Protein AF-A0A348UYH6-F1 (afdb_monomer_lite)

Radius of gyration: 13.93 Å; chains: 1; bounding box: 34×31×40 Å

pLDDT: mean 91.04, std 10.99, range [57.38, 98.56]

Secondary structure (DSSP, 8-state):
--S--SEEEETTEEEEHHHHHHHGGGTPPTTHHHHHHHHHHHHHSS-SEEEEE---TTSSPPEEEEEHHHHHHHHHHHHHHTT--TT-B----S-TTBHHHHHHHHHHHHHT-B-

Structure (mmCIF, N/CA/C/O backbone):
data_AF-A0A348UYH6-F1
#
_entry.id   AF-A0A348UYH6-F1
#
loop_
_atom_site.group_PDB
_atom_site.id
_atom_site.type_symbol
_atom_site.label_atom_id
_atom_site.label_alt_id
_atom_site.label_comp_id
_atom_site.label_asym_id
_atom_site.label_entity_id
_atom_site.label_seq_id
_atom_site.pdbx_PDB_ins_code
_atom_site.Cartn_x
_atom_site.Cartn_y
_atom_site.Cartn_z
_atom_site.occupancy
_atom_site.B_iso_or_equiv
_atom_site.auth_seq_id
_atom_site.auth_comp_id
_atom_site.auth_asym_id
_atom_site.auth_atom_id
_atom_site.pdbx_PDB_model_num
ATOM 1 N N . MET A 1 1 ? -3.517 17.855 1.024 1.00 57.38 1 MET A N 1
ATOM 2 C CA . MET A 1 1 ? -3.787 16.496 1.542 1.00 57.38 1 MET A CA 1
ATOM 3 C C . MET A 1 1 ? -2.514 15.678 1.360 1.00 57.38 1 MET A C 1
ATOM 5 O O . MET A 1 1 ? -2.000 15.660 0.248 1.00 57.38 1 MET A O 1
ATOM 9 N N . THR A 1 2 ? -1.932 15.126 2.429 1.00 83.00 2 THR A N 1
ATOM 10 C CA . THR A 1 2 ? -0.688 14.339 2.320 1.00 83.00 2 THR A CA 1
ATOM 11 C C . THR A 1 2 ? -1.001 12.933 1.805 1.00 83.00 2 THR A C 1
ATOM 13 O O . THR A 1 2 ? -1.930 12.301 2.299 1.00 83.00 2 THR A O 1
ATOM 16 N N . ILE A 1 3 ? -0.247 12.449 0.813 1.00 94.25 3 ILE A N 1
ATOM 17 C CA . ILE A 1 3 ? -0.342 11.063 0.309 1.00 94.25 3 ILE A CA 1
ATOM 18 C C . ILE A 1 3 ? 0.611 10.104 1.051 1.00 94.25 3 ILE A C 1
ATOM 20 O O . ILE A 1 3 ? 0.773 8.948 0.660 1.00 94.25 3 ILE A O 1
ATOM 24 N N . PHE A 1 4 ? 1.242 10.607 2.116 1.00 96.31 4 PHE A N 1
ATOM 25 C CA . PHE A 1 4 ? 2.243 9.928 2.933 1.00 96.31 4 PHE A CA 1
ATOM 26 C C . PHE A 1 4 ? 1.849 10.025 4.416 1.00 96.31 4 PHE A C 1
ATOM 28 O O . PHE A 1 4 ? 2.409 10.839 5.148 1.00 96.31 4 PHE A O 1
ATOM 35 N N . PRO A 1 5 ? 0.833 9.272 4.869 1.00 96.44 5 PRO A N 1
ATOM 36 C CA . PRO A 1 5 ? 0.515 9.176 6.292 1.00 96.44 5 PRO A CA 1
ATOM 37 C C . PRO A 1 5 ? 1.656 8.495 7.064 1.00 96.44 5 PRO A C 1
ATOM 39 O O . PRO A 1 5 ? 2.369 7.659 6.517 1.00 96.44 5 PRO A O 1
ATOM 42 N N . ASP A 1 6 ? 1.830 8.829 8.342 1.00 96.69 6 ASP A N 1
ATOM 43 C CA . ASP A 1 6 ? 2.947 8.318 9.155 1.00 96.69 6 ASP A CA 1
ATOM 44 C C . ASP A 1 6 ? 2.706 6.919 9.743 1.00 96.69 6 ASP A C 1
ATOM 46 O O . ASP A 1 6 ? 3.619 6.320 10.326 1.00 96.69 6 ASP A O 1
ATOM 50 N N . THR A 1 7 ? 1.482 6.397 9.620 1.00 97.50 7 THR A N 1
ATOM 51 C CA . THR A 1 7 ? 1.056 5.121 10.201 1.00 97.50 7 THR A CA 1
ATOM 52 C C . THR A 1 7 ? 0.269 4.255 9.218 1.00 97.50 7 THR A C 1
ATOM 54 O O . THR A 1 7 ? -0.381 4.760 8.303 1.00 97.50 7 THR A O 1
ATOM 57 N N . LEU A 1 8 ? 0.312 2.943 9.449 1.00 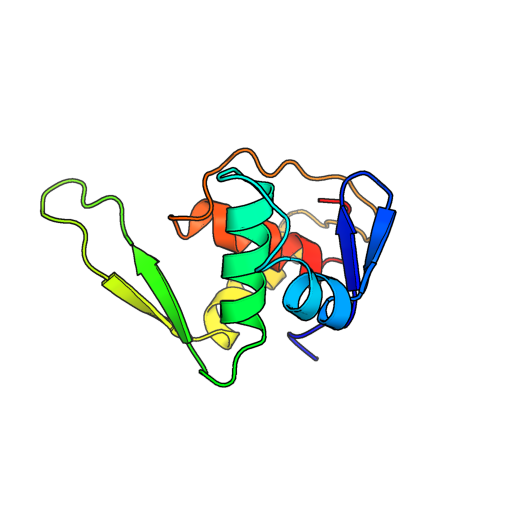97.75 8 LEU A N 1
ATOM 58 C CA . LEU A 1 8 ? -0.510 1.923 8.798 1.00 97.75 8 LEU A CA 1
ATOM 59 C C . LEU A 1 8 ? -1.043 0.978 9.881 1.00 97.75 8 LEU A C 1
ATOM 61 O O . LEU A 1 8 ? -0.275 0.555 10.744 1.00 97.75 8 LEU A O 1
ATOM 65 N N . CYS A 1 9 ? -2.338 0.665 9.856 1.00 98.19 9 CYS A N 1
ATOM 66 C CA . CYS A 1 9 ? -2.903 -0.387 10.696 1.00 98.19 9 CYS A CA 1
ATOM 67 C C . CYS A 1 9 ? -2.832 -1.714 9.939 1.00 98.19 9 CYS A C 1
ATOM 69 O O . CYS A 1 9 ? -3.224 -1.755 8.775 1.00 98.19 9 CYS A O 1
ATOM 71 N N . VAL A 1 10 ? -2.312 -2.756 10.584 1.00 96.50 10 VAL A N 1
ATOM 72 C CA . VAL A 1 10 ? -2.247 -4.119 10.047 1.00 96.50 10 VAL A CA 1
ATOM 73 C C . VAL A 1 10 ? -2.765 -5.072 11.116 1.00 96.50 10 VAL A C 1
ATOM 75 O O . VAL A 1 10 ? -2.237 -5.086 12.232 1.00 96.50 10 VAL A O 1
ATOM 78 N N . ASN A 1 11 ? -3.793 -5.858 10.800 1.00 96.06 11 ASN A N 1
ATOM 79 C CA . ASN A 1 11 ? -4.417 -6.816 11.723 1.00 96.06 11 ASN A CA 1
ATOM 80 C C . ASN A 1 11 ? -4.746 -6.230 13.117 1.00 96.06 11 ASN A C 1
ATOM 82 O O . ASN A 1 11 ? -4.497 -6.848 14.154 1.00 96.06 11 ASN A O 1
ATOM 86 N N . GLY A 1 12 ? -5.285 -5.013 13.158 1.00 96.94 12 GLY A N 1
ATOM 87 C CA . GLY A 1 12 ? -5.658 -4.285 14.374 1.00 96.94 12 GLY A CA 1
ATOM 88 C C . GLY A 1 12 ? -4.495 -3.620 15.119 1.00 96.94 12 GLY A C 1
ATOM 89 O O . GLY A 1 12 ? -4.725 -2.952 16.127 1.00 96.94 12 GLY A O 1
ATOM 90 N N . THR A 1 13 ? -3.257 -3.764 14.639 1.00 96.69 13 THR A N 1
ATOM 91 C CA . THR A 1 13 ? -2.069 -3.142 15.237 1.00 96.69 13 THR A CA 1
ATOM 92 C C . THR A 1 13 ? -1.617 -1.944 14.413 1.00 96.69 13 THR A C 1
ATOM 94 O O . THR A 1 13 ? -1.423 -2.034 13.204 1.00 96.69 13 THR A O 1
ATOM 97 N N . VAL A 1 14 ? -1.416 -0.795 15.062 1.00 97.56 14 VAL A N 1
ATOM 98 C CA . VAL A 1 14 ? -0.932 0.417 14.387 1.00 97.56 14 VAL A CA 1
ATOM 99 C C . VAL A 1 14 ? 0.592 0.433 14.364 1.00 97.56 14 VAL A C 1
ATOM 101 O O . VAL A 1 14 ? 1.249 0.480 15.403 1.00 97.56 14 VAL A O 1
ATOM 104 N N . HIS A 1 15 ? 1.158 0.482 13.165 1.00 95.94 15 HIS A N 1
ATOM 105 C CA . HIS A 1 15 ? 2.592 0.547 12.929 1.00 95.94 15 HIS A CA 1
ATOM 106 C C . HIS A 1 15 ? 2.999 1.926 12.402 1.00 95.94 15 HIS A C 1
ATOM 108 O O . HIS A 1 15 ? 2.321 2.518 11.561 1.00 95.94 15 HIS A O 1
ATOM 114 N N . ARG A 1 16 ? 4.142 2.445 12.866 1.00 96.44 16 ARG A N 1
ATOM 115 C CA . ARG A 1 16 ? 4.772 3.644 12.287 1.00 96.44 16 ARG A CA 1
ATOM 116 C C . ARG A 1 16 ? 5.510 3.264 11.011 1.00 96.44 16 ARG A C 1
ATOM 118 O O . ARG A 1 16 ? 6.351 2.371 11.041 1.00 96.44 16 ARG A O 1
ATOM 125 N N . ILE A 1 17 ? 5.276 3.999 9.929 1.00 95.81 17 ILE A N 1
ATOM 126 C CA . ILE A 1 17 ? 5.891 3.713 8.627 1.00 95.81 17 ILE A CA 1
ATOM 127 C C . ILE A 1 17 ? 7.413 3.770 8.698 1.00 95.81 17 ILE A C 1
ATOM 129 O O . ILE A 1 17 ? 8.076 2.857 8.220 1.00 95.81 17 ILE A O 1
ATOM 133 N N . LYS A 1 18 ? 7.971 4.803 9.346 1.00 93.38 18 LYS A N 1
ATOM 134 C CA . LYS A 1 18 ? 9.429 4.928 9.517 1.00 93.38 18 LYS A CA 1
ATOM 135 C C . LYS A 1 18 ? 10.031 3.667 10.135 1.00 93.38 18 LYS A C 1
ATOM 137 O O . LYS A 1 18 ? 11.063 3.209 9.671 1.00 93.38 18 LYS A O 1
ATOM 142 N N . ARG A 1 19 ? 9.343 3.088 11.125 1.00 92.06 19 ARG A N 1
ATOM 143 C CA . ARG A 1 19 ? 9.766 1.860 11.799 1.00 92.06 19 ARG A CA 1
ATOM 144 C C . ARG A 1 19 ? 9.694 0.651 10.864 1.00 92.06 1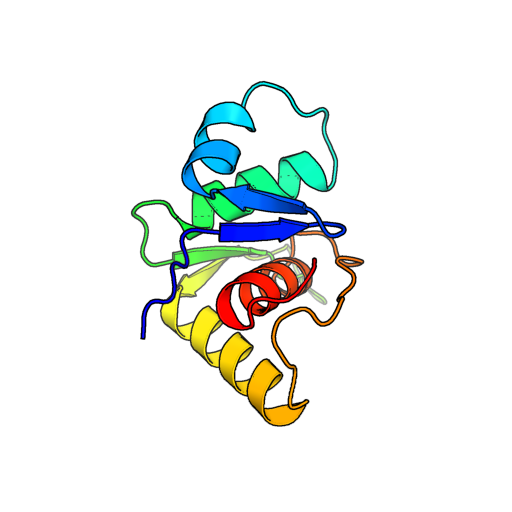9 ARG A C 1
ATOM 146 O O . ARG A 1 19 ? 10.677 -0.064 10.749 1.00 92.06 19 ARG A O 1
ATOM 153 N N . LEU A 1 20 ? 8.579 0.468 10.152 1.00 90.94 20 LEU A N 1
ATOM 154 C CA . LEU A 1 20 ? 8.416 -0.631 9.186 1.00 90.94 20 LEU A CA 1
ATOM 155 C C . LEU A 1 20 ? 9.479 -0.600 8.080 1.00 90.94 20 LEU A C 1
ATOM 157 O O . LEU A 1 20 ? 10.048 -1.632 7.749 1.00 90.94 20 LEU A O 1
ATOM 161 N N . VAL A 1 21 ? 9.764 0.584 7.537 1.00 90.62 21 VAL A N 1
ATOM 162 C CA . VAL A 1 21 ? 10.742 0.762 6.453 1.00 90.62 21 VAL A CA 1
ATOM 163 C C . VAL A 1 21 ? 12.184 0.594 6.953 1.00 90.62 21 VAL A C 1
ATOM 165 O O . VAL A 1 21 ? 13.024 0.090 6.217 1.00 90.62 21 VAL A O 1
ATOM 168 N N . GLN A 1 22 ? 12.490 0.985 8.195 1.00 85.06 22 GLN A N 1
ATOM 169 C CA . GLN A 1 22 ? 13.833 0.846 8.777 1.00 85.06 22 GLN A CA 1
ATOM 170 C C . GLN A 1 22 ? 14.136 -0.575 9.273 1.00 85.06 22 GLN A C 1
ATOM 172 O O . GLN A 1 22 ? 15.241 -1.067 9.068 1.00 85.06 22 GLN A O 1
ATOM 177 N N . GLU A 1 23 ? 13.179 -1.224 9.939 1.00 73.06 23 GLU A N 1
ATOM 178 C CA . GLU A 1 23 ? 13.372 -2.536 10.578 1.00 73.06 23 GLU A CA 1
ATOM 179 C C . GLU A 1 23 ? 13.070 -3.702 9.624 1.00 73.06 23 GLU A C 1
ATOM 181 O O . GLU A 1 23 ? 13.655 -4.778 9.743 1.00 73.06 23 GLU A O 1
ATOM 186 N N . GLY A 1 24 ? 12.166 -3.504 8.661 1.00 63.66 24 GLY A N 1
ATOM 187 C CA . GLY A 1 24 ? 11.605 -4.590 7.865 1.00 63.66 24 GLY A CA 1
ATOM 188 C C . GLY A 1 24 ? 12.566 -5.230 6.858 1.00 63.66 24 GLY A C 1
ATOM 189 O O . GLY A 1 24 ? 12.456 -6.423 6.587 1.00 63.66 24 GLY A O 1
ATOM 190 N N . ALA A 1 25 ? 13.546 -4.480 6.346 1.00 58.53 25 ALA A N 1
ATOM 191 C CA . ALA A 1 25 ? 14.467 -4.966 5.312 1.00 58.53 25 ALA A CA 1
ATOM 192 C C . ALA A 1 25 ? 15.445 -6.059 5.799 1.00 58.53 25 ALA A C 1
ATOM 194 O O . ALA A 1 25 ? 16.127 -6.674 4.984 1.00 58.53 25 ALA A O 1
ATOM 195 N N . GLN A 1 26 ? 15.552 -6.290 7.113 1.00 59.22 26 GLN A N 1
ATOM 196 C CA . GLN A 1 26 ? 16.559 -7.185 7.704 1.00 59.22 26 GLN A CA 1
ATOM 197 C C . GLN A 1 26 ? 15.973 -8.430 8.394 1.00 59.22 26 GLN A C 1
ATOM 199 O O . GLN A 1 26 ? 16.736 -9.321 8.754 1.00 59.22 26 GLN A O 1
ATOM 204 N N . VAL A 1 27 ? 14.651 -8.509 8.603 1.00 68.44 27 VAL A N 1
ATOM 205 C CA . VAL A 1 27 ? 14.066 -9.458 9.578 1.00 68.44 27 VAL A CA 1
ATOM 206 C C . VAL A 1 27 ? 13.007 -10.398 8.984 1.00 68.44 27 VAL A C 1
ATOM 208 O O . VAL A 1 27 ? 12.786 -11.480 9.525 1.00 68.44 27 VAL A O 1
ATOM 211 N N . CYS A 1 28 ? 12.356 -10.044 7.872 1.00 73.88 28 CYS A N 1
ATOM 212 C CA . CYS A 1 28 ? 11.232 -10.828 7.350 1.00 73.88 28 CYS A CA 1
ATOM 213 C C . CYS A 1 28 ? 11.672 -11.903 6.336 1.00 73.88 28 CYS A C 1
ATOM 215 O O . CYS A 1 28 ? 12.386 -11.577 5.384 1.00 73.88 28 CYS A O 1
ATOM 217 N N . PRO A 1 29 ? 11.228 -13.170 6.478 1.00 82.62 29 PRO A N 1
ATOM 218 C CA . PRO A 1 29 ? 11.394 -14.162 5.419 1.00 82.62 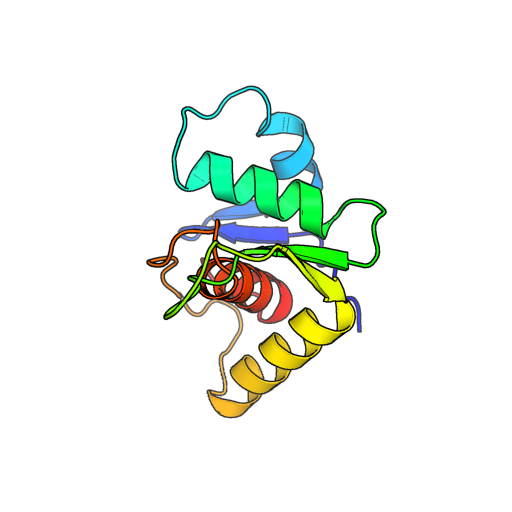29 PRO A CA 1
ATOM 219 C C . PRO A 1 29 ? 10.582 -13.759 4.171 1.00 82.62 29 PRO A C 1
ATOM 221 O O . PRO A 1 29 ? 9.626 -12.989 4.296 1.00 82.62 29 PRO A O 1
ATOM 224 N N . PRO A 1 30 ? 10.915 -14.288 2.976 1.00 86.00 30 PRO A N 1
ATOM 225 C CA . PRO A 1 30 ? 10.163 -14.003 1.757 1.00 86.00 30 PRO A CA 1
ATOM 226 C C . PRO A 1 30 ? 8.674 -14.333 1.914 1.00 86.00 30 PRO A C 1
ATOM 228 O O . PRO A 1 30 ? 8.314 -15.469 2.225 1.00 86.00 30 PRO A O 1
ATOM 231 N N . GLY A 1 31 ? 7.811 -13.347 1.682 1.00 90.25 31 GLY A N 1
ATOM 232 C CA . GLY A 1 31 ? 6.375 -13.467 1.901 1.00 90.25 31 GLY A CA 1
ATOM 233 C C . GLY A 1 31 ? 5.631 -12.152 1.686 1.00 90.25 31 GLY A C 1
ATOM 234 O O . GLY A 1 31 ? 6.176 -11.177 1.170 1.00 90.25 31 GLY A O 1
ATOM 235 N N . ILE A 1 32 ? 4.360 -12.120 2.086 1.00 91.31 32 ILE A N 1
ATOM 236 C CA . ILE A 1 32 ? 3.521 -10.929 1.908 1.00 91.31 32 ILE A CA 1
ATOM 237 C C . ILE A 1 32 ? 3.991 -9.766 2.790 1.00 91.31 32 ILE A C 1
ATOM 239 O O . ILE A 1 32 ? 3.886 -8.608 2.391 1.00 91.31 32 ILE A O 1
ATOM 243 N N . GLU A 1 33 ? 4.557 -10.069 3.958 1.00 91.00 33 GLU A N 1
ATOM 244 C CA . GLU A 1 33 ? 5.123 -9.093 4.881 1.00 91.00 33 GLU A CA 1
ATOM 245 C C . GLU A 1 33 ? 6.370 -8.424 4.296 1.00 91.00 33 GLU A C 1
ATOM 247 O O . GLU A 1 33 ? 6.457 -7.195 4.306 1.00 91.00 33 GLU A O 1
ATOM 252 N N . SER A 1 34 ? 7.309 -9.201 3.736 1.00 91.69 34 SER A N 1
ATOM 253 C CA . SER A 1 34 ? 8.496 -8.640 3.076 1.00 91.69 34 SER A CA 1
ATOM 254 C C . SER A 1 34 ? 8.103 -7.815 1.848 1.00 91.69 34 SER A C 1
ATOM 256 O O . SER A 1 34 ? 8.566 -6.689 1.692 1.00 91.69 34 SER A O 1
ATOM 258 N N . ASP A 1 35 ? 7.164 -8.315 1.036 1.00 93.81 35 ASP A N 1
ATOM 259 C CA . ASP A 1 35 ? 6.636 -7.594 -0.126 1.00 93.81 35 ASP A CA 1
ATOM 260 C C . ASP A 1 35 ? 5.974 -6.257 0.278 1.00 93.81 35 ASP A C 1
ATOM 262 O O . ASP A 1 35 ? 6.073 -5.255 -0.442 1.00 93.81 35 ASP A O 1
ATOM 266 N N . LEU A 1 36 ? 5.276 -6.227 1.422 1.00 95.31 36 LEU A N 1
ATOM 267 C CA . LEU A 1 36 ? 4.658 -5.018 1.971 1.00 95.31 36 LEU A CA 1
ATOM 268 C C . LEU A 1 36 ? 5.724 -3.999 2.367 1.00 95.31 36 LEU A C 1
ATOM 270 O O . LEU A 1 36 ? 5.607 -2.830 2.001 1.00 95.31 36 LEU A O 1
ATOM 274 N N . ILE A 1 37 ? 6.764 -4.433 3.076 1.00 94.94 37 ILE A N 1
ATOM 275 C CA . ILE A 1 37 ? 7.892 -3.581 3.467 1.00 94.94 37 ILE A CA 1
ATOM 276 C C . ILE A 1 37 ? 8.602 -3.018 2.230 1.00 94.94 37 ILE A C 1
ATOM 278 O O . ILE A 1 37 ? 8.862 -1.812 2.174 1.00 94.94 37 ILE A O 1
ATOM 282 N N . ASP A 1 38 ? 8.856 -3.844 1.217 1.00 93.75 38 ASP A N 1
ATOM 283 C CA . ASP A 1 38 ? 9.491 -3.422 -0.034 1.00 93.75 38 ASP A CA 1
ATOM 284 C C . ASP A 1 38 ? 8.647 -2.368 -0.755 1.00 93.75 38 ASP A C 1
ATOM 286 O O . ASP A 1 38 ? 9.148 -1.323 -1.189 1.00 93.75 38 ASP A O 1
ATOM 290 N N . PHE A 1 39 ? 7.332 -2.593 -0.839 1.00 96.06 39 PHE A N 1
ATOM 291 C CA . PHE A 1 39 ? 6.432 -1.620 -1.440 1.00 96.06 39 PHE A CA 1
ATOM 292 C C . PHE A 1 39 ? 6.355 -0.318 -0.634 1.00 96.06 39 PHE A C 1
ATOM 294 O O . PHE A 1 39 ? 6.377 0.759 -1.231 1.00 96.06 39 PHE A O 1
ATOM 301 N N . LEU A 1 40 ? 6.301 -0.379 0.700 1.00 96.44 40 LEU A N 1
ATOM 302 C CA . LEU A 1 40 ? 6.327 0.816 1.549 1.00 96.44 40 LEU A CA 1
ATOM 303 C C . LEU A 1 40 ? 7.641 1.584 1.376 1.00 96.44 40 LEU A C 1
ATOM 305 O O . LEU A 1 40 ? 7.621 2.805 1.242 1.00 96.44 40 LEU A O 1
ATOM 309 N N . THR A 1 41 ? 8.770 0.887 1.279 1.00 94.81 41 THR A N 1
ATOM 310 C CA . THR A 1 41 ? 10.076 1.500 1.003 1.00 94.81 41 THR A CA 1
ATOM 311 C C . THR A 1 41 ? 10.061 2.238 -0.335 1.00 94.81 41 THR A C 1
ATOM 313 O O . THR A 1 41 ? 10.476 3.395 -0.415 1.00 94.81 41 THR A O 1
ATOM 316 N N . GLN A 1 42 ? 9.488 1.634 -1.381 1.00 95.00 42 GLN A N 1
ATOM 317 C CA . GLN A 1 42 ? 9.303 2.297 -2.674 1.00 95.00 42 GLN A CA 1
ATOM 318 C C . GLN A 1 42 ? 8.334 3.496 -2.587 1.00 95.00 42 GLN A C 1
ATOM 320 O O . GLN A 1 42 ? 8.597 4.564 -3.152 1.00 95.00 42 GLN A O 1
ATOM 325 N N . TRP A 1 43 ? 7.208 3.351 -1.881 1.00 97.25 43 TRP A N 1
ATOM 326 C CA . TRP A 1 43 ? 6.176 4.386 -1.766 1.00 97.25 43 TRP A CA 1
ATOM 327 C C . TRP A 1 43 ? 6.656 5.612 -0.986 1.00 97.25 43 TRP A C 1
ATOM 329 O O . TRP A 1 43 ? 6.369 6.734 -1.397 1.00 97.25 43 TRP A O 1
ATOM 339 N N . TYR A 1 44 ? 7.434 5.425 0.078 1.00 96.19 44 TYR A N 1
ATOM 340 C CA . TYR A 1 44 ? 7.992 6.512 0.893 1.00 96.19 44 TYR A CA 1
ATOM 341 C C . TYR A 1 44 ? 9.396 6.952 0.453 1.00 96.19 44 TYR A C 1
ATOM 343 O O . TYR A 1 44 ? 9.922 7.933 0.975 1.00 96.19 44 TYR A O 1
ATOM 351 N N . GLY A 1 45 ? 9.991 6.263 -0.525 1.00 94.69 45 GLY A N 1
ATOM 35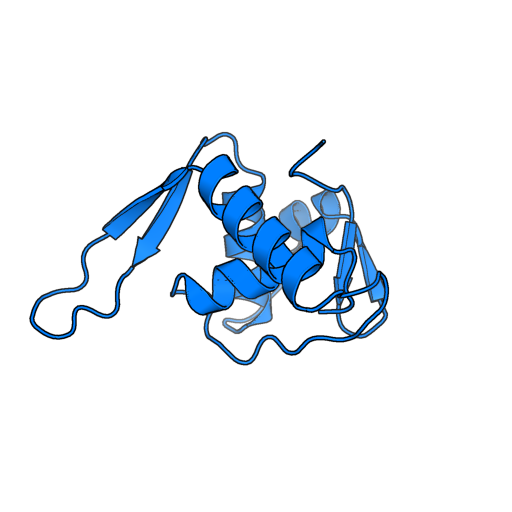2 C CA . GLY A 1 45 ? 11.255 6.651 -1.142 1.00 94.69 45 GLY A CA 1
ATOM 353 C C . GLY A 1 45 ? 11.174 7.966 -1.938 1.00 94.69 45 GLY A C 1
ATOM 354 O O . GLY A 1 45 ? 10.077 8.451 -2.235 1.00 94.69 45 GLY A O 1
ATOM 355 N N . PRO A 1 46 ? 12.331 8.526 -2.332 1.00 94.88 46 PRO A N 1
ATOM 356 C CA . PRO A 1 46 ? 12.434 9.860 -2.936 1.00 94.88 46 PRO A CA 1
ATOM 357 C C . PRO A 1 46 ? 11.818 9.961 -4.338 1.00 94.88 46 PRO A C 1
ATOM 359 O O . PRO A 1 46 ? 11.482 11.054 -4.789 1.00 94.88 46 PRO A O 1
ATOM 362 N N . GLU A 1 47 ? 11.647 8.834 -5.030 1.00 95.69 47 GLU A N 1
ATOM 363 C CA . GLU A 1 47 ? 11.104 8.811 -6.385 1.00 95.69 47 GLU A CA 1
ATOM 364 C C . GLU A 1 47 ? 9.638 9.247 -6.432 1.00 95.69 47 GLU A C 1
ATOM 366 O O . GLU A 1 47 ? 8.813 8.835 -5.620 1.00 95.69 47 GLU A O 1
ATOM 371 N N . ASN A 1 48 ? 9.263 10.020 -7.451 1.00 95.88 48 ASN A N 1
ATOM 372 C CA . ASN A 1 48 ? 7.874 10.459 -7.644 1.00 95.88 48 ASN A CA 1
ATOM 373 C C . ASN A 1 48 ? 6.973 9.378 -8.266 1.00 95.88 48 ASN A C 1
ATOM 375 O O . ASN A 1 48 ? 5.769 9.593 -8.461 1.00 95.88 48 ASN A O 1
ATOM 379 N N . THR A 1 49 ? 7.546 8.224 -8.605 1.00 96.56 49 THR A N 1
ATOM 380 C CA . THR A 1 49 ? 6.857 7.125 -9.281 1.00 96.56 49 THR A CA 1
ATOM 381 C C . THR A 1 49 ? 7.018 5.807 -8.533 1.00 96.56 49 THR A C 1
ATOM 383 O O . THR A 1 49 ? 7.907 5.654 -7.698 1.00 96.56 49 THR A O 1
ATOM 386 N N . ILE A 1 50 ? 6.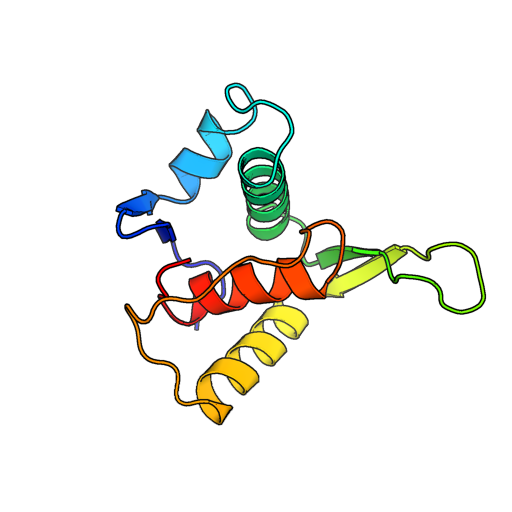131 4.861 -8.828 1.00 95.19 50 ILE A N 1
ATOM 387 C CA . ILE A 1 50 ? 6.297 3.449 -8.489 1.00 95.19 50 ILE A CA 1
ATOM 388 C C . ILE A 1 50 ? 6.403 2.626 -9.766 1.00 95.19 50 ILE A C 1
ATOM 390 O O . ILE A 1 50 ? 5.747 2.927 -10.770 1.00 95.19 50 ILE A O 1
ATOM 394 N N . THR A 1 51 ? 7.186 1.556 -9.704 1.00 91.31 51 THR A N 1
ATOM 395 C CA . THR A 1 51 ? 7.289 0.582 -10.790 1.00 91.31 51 THR A CA 1
ATOM 396 C C . THR A 1 51 ? 6.222 -0.484 -10.613 1.00 91.31 51 THR A C 1
ATOM 398 O O . THR A 1 51 ? 6.127 -1.134 -9.563 1.00 91.31 51 THR A O 1
ATOM 401 N N . VAL A 1 52 ? 5.419 -0.707 -11.646 1.00 88.50 52 VAL A N 1
ATOM 402 C CA . VAL A 1 52 ? 4.457 -1.808 -11.666 1.00 88.50 52 VAL A CA 1
ATOM 403 C C . VAL A 1 52 ? 4.635 -2.648 -12.915 1.00 88.50 52 VAL A C 1
ATOM 405 O O . VAL A 1 52 ? 4.959 -2.144 -13.988 1.00 88.50 52 VAL A O 1
ATOM 408 N N . HIS A 1 53 ? 4.420 -3.946 -12.751 1.00 82.12 53 HIS A N 1
ATOM 409 C CA . HIS A 1 53 ? 4.416 -4.893 -13.851 1.00 82.12 53 HIS A CA 1
ATOM 410 C C . HIS A 1 53 ? 2.967 -5.188 -14.207 1.00 82.12 53 HIS A C 1
ATOM 412 O O . HIS A 1 53 ? 2.132 -5.420 -13.328 1.00 82.12 53 HIS A O 1
ATOM 418 N N . THR A 1 54 ? 2.662 -5.143 -15.496 1.00 75.25 54 THR A N 1
ATOM 419 C CA . THR A 1 54 ? 1.374 -5.615 -16.005 1.00 75.25 54 THR A CA 1
ATOM 420 C C . THR A 1 54 ? 1.489 -7.100 -16.326 1.00 75.25 54 THR A C 1
ATOM 422 O O . THR A 1 54 ? 2.566 -7.576 -16.681 1.00 75.25 54 THR A O 1
ATOM 425 N N . SER A 1 55 ? 0.393 -7.845 -16.177 1.00 65.75 55 SER A N 1
ATOM 426 C CA . SER A 1 55 ? 0.362 -9.290 -16.429 1.00 65.75 55 SER A CA 1
ATOM 427 C C . SER A 1 55 ? 0.612 -9.666 -17.891 1.00 65.75 55 SER A C 1
ATOM 429 O O . SER A 1 55 ? 0.808 -10.843 -18.153 1.00 65.75 55 SER A O 1
ATOM 431 N N . GLY A 1 56 ? 0.638 -8.694 -18.817 1.00 62.62 56 GLY A N 1
ATOM 432 C CA . GLY A 1 56 ? 0.954 -8.917 -20.226 1.00 62.62 56 GLY A CA 1
ATOM 433 C C . GLY A 1 56 ? 0.088 -10.018 -20.834 1.00 62.62 56 GLY A C 1
ATOM 434 O O . GLY A 1 56 ? 0.577 -11.104 -21.104 1.00 62.62 56 GLY A O 1
ATOM 435 N N . SER A 1 57 ? -1.205 -9.761 -21.056 1.00 60.94 57 SER A N 1
ATOM 436 C CA . SER A 1 57 ? -2.130 -10.782 -21.581 1.00 60.94 57 SER A CA 1
ATOM 437 C C . SER A 1 57 ? -1.738 -11.342 -22.958 1.00 60.94 57 SER A C 1
ATOM 439 O O . SER A 1 57 ? -2.223 -12.400 -23.339 1.00 60.94 57 SER A O 1
ATOM 441 N N . THR A 1 58 ? -0.873 -10.648 -23.705 1.00 61.97 58 THR A N 1
ATOM 442 C CA . THR A 1 58 ? -0.450 -11.002 -25.073 1.00 61.97 58 THR A CA 1
ATOM 443 C C . THR A 1 58 ? 1.043 -10.743 -25.342 1.00 61.97 58 THR A C 1
ATOM 445 O O . THR A 1 58 ? 1.468 -10.717 -26.493 1.00 61.97 58 THR A O 1
ATOM 448 N N . GLY A 1 59 ? 1.871 -10.557 -24.305 1.00 65.94 59 GLY A N 1
ATOM 449 C CA . GLY A 1 59 ? 3.298 -10.263 -24.481 1.00 65.94 59 GLY A CA 1
ATOM 450 C C . GLY A 1 59 ? 4.100 -10.238 -23.175 1.00 65.94 59 GLY A C 1
ATOM 451 O O . GLY A 1 59 ? 3.516 -10.344 -22.096 1.00 65.94 59 GLY A O 1
ATOM 452 N N . PRO A 1 60 ? 5.437 -10.099 -23.248 1.00 62.38 60 PRO A N 1
ATOM 453 C CA . PRO A 1 60 ? 6.292 -10.091 -22.067 1.00 62.38 60 PRO A CA 1
ATOM 454 C C . PRO A 1 60 ? 5.897 -8.956 -21.101 1.00 62.38 60 PRO A C 1
ATOM 456 O O . PRO A 1 60 ? 5.571 -7.854 -21.558 1.00 62.38 60 PRO A O 1
ATOM 459 N N . PRO A 1 61 ? 5.926 -9.193 -19.773 1.00 68.31 61 PRO A N 1
ATOM 460 C CA . PRO A 1 61 ? 5.578 -8.189 -18.773 1.00 68.31 61 PRO A CA 1
ATOM 461 C C . PRO A 1 61 ? 6.343 -6.884 -18.993 1.00 68.31 61 PRO A C 1
ATOM 463 O O . PRO A 1 61 ? 7.572 -6.851 -18.957 1.00 68.31 61 PRO A O 1
ATOM 466 N N . LYS A 1 62 ? 5.609 -5.788 -19.204 1.00 75.06 62 LYS A N 1
ATOM 467 C CA . LYS A 1 62 ? 6.200 -4.460 -19.376 1.00 75.06 62 LYS A CA 1
ATOM 468 C C . LYS A 1 62 ? 6.163 -3.705 -18.054 1.00 75.06 62 LYS A C 1
ATOM 470 O O . LYS A 1 62 ? 5.099 -3.584 -17.437 1.00 75.06 62 LYS A O 1
ATOM 475 N N . ALA A 1 63 ? 7.319 -3.187 -17.644 1.00 83.38 63 ALA A N 1
ATOM 476 C CA . ALA A 1 63 ? 7.408 -2.241 -16.543 1.00 83.38 63 ALA A CA 1
ATOM 477 C C . ALA A 1 63 ? 6.773 -0.912 -16.969 1.00 83.38 63 ALA A C 1
ATOM 479 O O . ALA A 1 63 ? 7.111 -0.350 -18.014 1.00 83.38 63 ALA A O 1
ATOM 480 N N . ILE A 1 64 ? 5.843 -0.418 -16.158 1.00 89.06 64 ILE A N 1
ATOM 481 C CA . ILE A 1 64 ? 5.274 0.920 -16.304 1.00 89.06 64 ILE A CA 1
ATOM 482 C C . ILE A 1 64 ? 5.533 1.712 -15.024 1.00 89.06 64 ILE A C 1
ATOM 484 O O . ILE A 1 64 ? 5.476 1.176 -13.914 1.00 89.06 64 ILE A O 1
ATOM 488 N N . PHE A 1 65 ? 5.814 3.000 -15.194 1.00 92.94 65 PHE A N 1
ATOM 489 C CA . PHE A 1 65 ? 6.066 3.928 -14.099 1.00 92.94 65 PHE A CA 1
ATOM 490 C C . PHE A 1 65 ? 4.810 4.754 -13.857 1.00 92.94 65 PHE A C 1
ATOM 492 O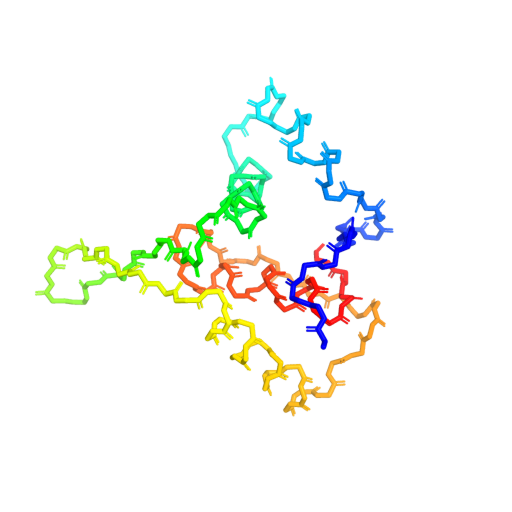 O . PHE A 1 65 ? 4.354 5.484 -14.738 1.00 92.94 65 PHE A O 1
ATOM 499 N N . LEU A 1 66 ? 4.236 4.637 -12.664 1.00 95.06 66 LEU A N 1
ATOM 500 C CA . LEU A 1 66 ? 3.041 5.385 -12.286 1.00 95.06 66 LEU A CA 1
ATOM 501 C C . LEU A 1 66 ? 3.407 6.462 -11.278 1.00 95.06 66 LEU A C 1
ATOM 503 O O . LEU A 1 66 ? 4.031 6.171 -10.261 1.00 95.06 66 LEU A O 1
ATOM 507 N N . LYS A 1 67 ? 2.982 7.705 -11.527 1.00 97.12 67 LYS A N 1
ATOM 508 C CA . LYS A 1 67 ? 3.131 8.794 -10.552 1.00 97.12 67 LYS A CA 1
ATOM 509 C C . LYS A 1 67 ? 2.392 8.433 -9.264 1.00 97.12 67 LYS A C 1
ATOM 511 O O . LYS A 1 67 ? 1.216 8.068 -9.318 1.00 97.12 67 LYS A O 1
ATOM 516 N N . LYS A 1 68 ? 3.036 8.613 -8.107 1.00 97.81 68 LYS A N 1
ATOM 517 C CA . LYS A 1 68 ? 2.423 8.369 -6.786 1.00 97.81 68 LYS A CA 1
ATOM 518 C C . LYS A 1 68 ? 1.118 9.155 -6.620 1.00 97.81 68 LYS A C 1
ATOM 520 O O . LYS A 1 68 ? 0.129 8.626 -6.125 1.00 97.81 68 LYS A O 1
ATOM 525 N N . THR A 1 69 ? 1.069 10.377 -7.149 1.00 97.50 69 THR A N 1
ATOM 526 C CA . THR A 1 69 ? -0.144 11.207 -7.170 1.00 97.50 69 THR A CA 1
ATOM 527 C C . THR A 1 69 ? -1.294 10.577 -7.957 1.00 97.50 69 THR A C 1
ATOM 529 O O . THR A 1 69 ? -2.424 10.617 -7.484 1.00 97.50 69 THR A O 1
ATOM 532 N N . PHE A 1 70 ? -1.040 9.944 -9.108 1.00 96.75 70 PHE A N 1
ATOM 533 C CA . PHE A 1 70 ? -2.079 9.232 -9.866 1.00 96.75 70 PHE A CA 1
ATOM 534 C C . PHE A 1 70 ? -2.649 8.077 -9.038 1.00 96.75 70 PHE A C 1
ATOM 536 O O . PHE A 1 70 ? -3.864 7.930 -8.913 1.00 96.75 70 PHE A O 1
ATOM 543 N N . VAL A 1 71 ? -1.767 7.258 -8.462 1.00 97.38 71 VAL A N 1
ATOM 544 C CA . VAL A 1 71 ? -2.155 6.079 -7.677 1.00 97.38 71 VAL A CA 1
ATOM 545 C C . VAL A 1 71 ? -2.968 6.500 -6.450 1.00 97.38 71 VAL A C 1
ATOM 547 O O . VAL A 1 71 ? -4.022 5.923 -6.186 1.00 97.38 71 VAL A O 1
ATOM 550 N N . ALA A 1 72 ? -2.543 7.563 -5.764 1.00 98.31 72 ALA A N 1
ATOM 551 C CA . ALA A 1 72 ? -3.276 8.142 -4.646 1.00 98.31 72 ALA A CA 1
ATOM 552 C C . ALA A 1 72 ? -4.673 8.632 -5.060 1.00 98.31 72 ALA A C 1
ATOM 554 O O . ALA A 1 72 ? -5.649 8.339 -4.376 1.00 98.31 72 ALA A O 1
ATOM 555 N N . GLN A 1 73 ? -4.799 9.321 -6.200 1.00 98.12 73 GLN A N 1
ATOM 556 C CA . GLN A 1 73 ? -6.098 9.766 -6.720 1.00 98.12 73 GLN A CA 1
ATOM 557 C C . GLN A 1 73 ? -7.027 8.592 -7.043 1.00 98.12 73 GLN A C 1
ATOM 559 O O . GLN A 1 73 ? -8.206 8.624 -6.699 1.00 98.12 73 GLN A O 1
ATOM 564 N N . SER A 1 74 ? -6.502 7.520 -7.639 1.00 97.75 74 SER A N 1
ATOM 565 C CA . SER A 1 74 ? -7.279 6.299 -7.875 1.00 97.75 74 SER A CA 1
ATOM 566 C C . SER A 1 74 ? -7.758 5.650 -6.572 1.00 97.75 74 SER A C 1
ATOM 568 O O . SER A 1 74 ? -8.888 5.159 -6.507 1.00 97.75 74 SER A O 1
ATOM 570 N N . ALA A 1 75 ? -6.913 5.632 -5.539 1.00 98.25 75 ALA A N 1
ATOM 571 C CA . ALA A 1 75 ? -7.273 5.109 -4.227 1.00 98.25 75 ALA A CA 1
ATOM 572 C C . ALA A 1 75 ? -8.359 5.968 -3.562 1.00 98.25 75 ALA A C 1
ATOM 574 O O . ALA A 1 75 ? -9.363 5.414 -3.126 1.00 98.25 75 ALA A O 1
ATOM 575 N N . MET A 1 76 ? -8.216 7.299 -3.570 1.00 98.06 76 MET A N 1
ATOM 576 C CA . MET A 1 76 ? -9.203 8.231 -3.006 1.00 98.06 76 MET A CA 1
ATOM 577 C C . MET A 1 76 ? -10.583 8.085 -3.655 1.00 98.06 76 MET A C 1
ATOM 579 O O . MET A 1 76 ? -11.562 7.942 -2.934 1.00 98.06 76 MET A O 1
ATOM 583 N N . ARG A 1 77 ? -10.662 7.984 -4.991 1.00 98.44 77 ARG A N 1
ATOM 584 C CA . ARG A 1 77 ? -11.938 7.713 -5.686 1.00 98.44 77 ARG A CA 1
ATOM 585 C C . ARG A 1 77 ? -12.576 6.393 -5.257 1.00 98.44 77 ARG A C 1
ATOM 587 O O . ARG A 1 77 ? -13.790 6.308 -5.163 1.00 98.44 77 ARG A O 1
ATOM 594 N N . THR A 1 78 ? -11.766 5.358 -5.013 1.00 98.31 78 THR A N 1
ATOM 595 C CA . THR A 1 78 ? -12.282 4.064 -4.534 1.00 98.31 78 THR A CA 1
ATOM 596 C C . THR A 1 78 ? -12.849 4.200 -3.119 1.00 98.31 78 THR A C 1
ATOM 598 O O . THR A 1 78 ? -13.935 3.702 -2.848 1.00 98.31 78 THR A O 1
ATOM 601 N N . LEU A 1 79 ? -12.113 4.870 -2.225 1.00 98.44 79 LEU A N 1
ATOM 602 C CA . LEU A 1 79 ? -12.531 5.100 -0.840 1.00 98.44 79 LEU A CA 1
ATOM 603 C C . LEU A 1 79 ? -13.844 5.890 -0.779 1.00 98.44 79 LEU A C 1
ATOM 605 O O . LEU A 1 79 ? -14.728 5.526 -0.014 1.00 98.44 79 LEU A O 1
ATOM 609 N N . GLU A 1 80 ? -13.972 6.929 -1.607 1.00 98.12 80 GLU A N 1
ATOM 610 C CA . GLU A 1 80 ? -15.182 7.745 -1.722 1.00 98.12 80 GLU A CA 1
ATOM 611 C C . GLU A 1 80 ? -16.357 6.944 -2.293 1.00 98.12 80 GLU A C 1
ATOM 613 O O . GLU A 1 80 ? -17.415 6.903 -1.676 1.00 98.12 80 GLU A O 1
ATOM 618 N N . PHE A 1 81 ? -16.156 6.245 -3.414 1.00 98.50 81 PHE A N 1
ATOM 619 C CA . PHE A 1 81 ? -17.211 5.478 -4.084 1.00 98.50 81 PHE A CA 1
ATOM 620 C C . PHE A 1 81 ? -17.827 4.389 -3.197 1.00 98.50 81 PHE A C 1
ATOM 622 O O . PHE A 1 81 ? -19.036 4.190 -3.217 1.00 98.50 81 PHE A O 1
ATOM 629 N N . PHE A 1 82 ? -17.001 3.678 -2.426 1.00 98.00 82 PHE A N 1
ATOM 630 C CA . PHE A 1 82 ? -17.464 2.638 -1.500 1.00 98.00 82 PHE A CA 1
ATOM 631 C C . PHE A 1 82 ? -17.745 3.166 -0.088 1.00 98.00 82 PHE A C 1
ATOM 633 O O . PHE A 1 82 ? -18.020 2.377 0.813 1.00 98.00 82 PHE A O 1
ATOM 640 N N . GLU A 1 83 ? -17.629 4.479 0.119 1.00 98.00 83 GLU A N 1
ATOM 641 C CA . GLU A 1 83 ? -17.802 5.149 1.407 1.00 98.00 83 GLU A CA 1
ATOM 642 C C . GLU A 1 83 ? -16.999 4.523 2.561 1.00 98.00 83 GLU A C 1
ATOM 644 O O . GLU A 1 83 ? -17.443 4.519 3.713 1.00 98.00 83 GLU A O 1
ATOM 649 N N . LEU A 1 84 ? -15.796 4.020 2.265 1.00 97.81 84 LEU A N 1
ATOM 650 C CA . LEU A 1 84 ? -14.963 3.326 3.242 1.00 97.81 84 LEU A CA 1
ATOM 651 C C . LEU A 1 84 ? -14.548 4.273 4.372 1.00 97.81 84 LEU A C 1
ATOM 653 O O . LEU A 1 84 ? -14.108 5.403 4.141 1.00 97.81 84 LEU A O 1
ATOM 657 N N . LYS A 1 85 ? -14.694 3.806 5.612 1.00 97.56 85 LYS A N 1
ATOM 658 C CA . LYS A 1 85 ? -14.458 4.584 6.831 1.00 97.56 85 LYS A CA 1
ATOM 659 C C . LYS A 1 85 ? -13.174 4.128 7.535 1.00 97.56 85 LYS A C 1
ATOM 661 O O . LYS A 1 85 ? -12.867 2.934 7.520 1.00 97.56 85 LYS A O 1
ATOM 666 N N . PRO A 1 86 ? -12.455 5.044 8.210 1.00 97.94 86 PRO A N 1
ATOM 667 C CA . PRO A 1 86 ? -11.314 4.693 9.050 1.00 97.94 86 PRO A CA 1
ATOM 668 C C . PRO A 1 86 ? -11.615 3.538 10.013 1.00 97.94 86 PRO A C 1
ATOM 670 O O . PRO A 1 86 ? -12.684 3.497 10.620 1.00 97.94 86 PRO A O 1
ATOM 673 N N . GLY A 1 87 ? -10.664 2.617 10.162 1.00 97.81 87 GLY A N 1
ATOM 674 C CA . GLY A 1 87 ? -10.775 1.436 11.022 1.00 97.81 87 GLY A CA 1
ATOM 675 C C . GLY A 1 87 ? -11.538 0.254 10.419 1.00 97.81 87 GLY A C 1
ATOM 676 O O . GLY A 1 87 ? -11.513 -0.826 11.003 1.00 97.81 87 GLY A O 1
ATOM 677 N N . GLN A 1 88 ? -12.187 0.404 9.257 1.00 98.31 88 GLN A N 1
ATOM 678 C CA . GLN A 1 88 ? -12.744 -0.753 8.551 1.00 98.31 88 GLN A CA 1
ATOM 679 C C . GLN A 1 88 ? -11.629 -1.680 8.071 1.00 98.31 88 GLN A C 1
ATOM 681 O O . GLN A 1 88 ? -10.585 -1.217 7.609 1.00 98.31 88 GLN A O 1
ATOM 686 N N . ARG A 1 89 ? -11.877 -2.988 8.158 1.00 98.31 89 ARG A N 1
ATOM 687 C CA . ARG A 1 89 ? -10.919 -4.012 7.748 1.00 98.31 89 ARG A CA 1
ATOM 688 C C . ARG A 1 89 ? -11.028 -4.321 6.263 1.00 98.31 89 ARG A C 1
ATOM 690 O O . ARG A 1 89 ? -12.126 -4.529 5.748 1.00 98.31 89 ARG A O 1
ATOM 697 N N . ILE A 1 90 ? -9.884 -4.396 5.599 1.00 97.56 90 ILE A N 1
ATOM 698 C CA . ILE A 1 90 ? -9.746 -4.897 4.232 1.00 97.56 90 ILE A CA 1
ATOM 699 C C . ILE A 1 90 ? -8.783 -6.083 4.218 1.00 97.56 90 ILE A C 1
ATOM 701 O O . ILE A 1 90 ? -8.070 -6.307 5.182 1.00 97.56 90 ILE A O 1
ATOM 705 N N . LEU A 1 91 ? -8.782 -6.863 3.137 1.00 97.25 91 LEU A N 1
ATOM 706 C CA . LEU A 1 91 ? -7.897 -8.017 2.993 1.00 97.25 91 LEU A CA 1
ATOM 707 C C . LEU A 1 91 ? -6.915 -7.789 1.844 1.00 97.25 91 LEU A C 1
ATOM 709 O O . LEU A 1 91 ? -7.328 -7.613 0.694 1.00 97.25 91 LEU A O 1
ATOM 713 N N . LEU A 1 92 ? -5.615 -7.866 2.125 1.00 97.00 92 LEU A N 1
ATOM 714 C CA . LEU A 1 92 ? -4.588 -7.952 1.089 1.00 97.00 92 LEU A CA 1
ATOM 715 C C . LEU A 1 92 ? -4.491 -9.388 0.543 1.00 97.00 92 LEU A C 1
ATOM 717 O O . LEU A 1 92 ? -3.599 -10.149 0.896 1.00 97.00 92 LEU A O 1
ATOM 721 N N . CYS A 1 93 ? -5.416 -9.767 -0.341 1.00 95.19 93 CYS A N 1
ATOM 722 C CA . CYS A 1 93 ? -5.429 -11.091 -0.984 1.00 95.19 93 CYS A CA 1
ATOM 723 C C . CYS A 1 93 ? -4.731 -11.133 -2.355 1.00 95.19 93 CYS A C 1
ATOM 725 O O . CYS A 1 93 ? -4.723 -12.169 -3.018 1.00 95.19 93 CYS A O 1
ATOM 727 N N . LEU A 1 94 ? -4.172 -10.007 -2.807 1.00 94.50 94 LEU A N 1
ATOM 728 C CA . LEU A 1 94 ? -3.531 -9.872 -4.115 1.00 94.50 94 LEU A CA 1
ATOM 729 C C . LEU A 1 94 ? -2.031 -9.620 -3.941 1.00 94.50 94 LEU A C 1
ATOM 731 O O . LEU A 1 94 ? -1.649 -8.803 -3.102 1.00 94.50 94 LEU A O 1
ATOM 735 N N . PRO A 1 95 ? -1.169 -10.245 -4.761 1.00 92.69 95 PRO A N 1
ATOM 736 C CA . PRO A 1 95 ? 0.269 -10.104 -4.603 1.00 92.69 95 PRO A CA 1
ATOM 737 C C . PRO A 1 95 ? 0.736 -8.693 -4.987 1.00 92.69 95 PRO A C 1
ATOM 739 O O . PRO A 1 95 ? 0.320 -8.119 -6.002 1.00 92.69 95 PRO A O 1
ATOM 742 N N . LEU A 1 96 ? 1.664 -8.151 -4.199 1.00 93.75 96 LEU A N 1
ATOM 743 C CA . LEU A 1 96 ? 2.171 -6.778 -4.319 1.00 93.75 96 LEU A CA 1
ATOM 744 C C . LEU A 1 96 ? 3.094 -6.556 -5.522 1.00 93.75 96 LEU A C 1
ATOM 746 O O . LEU A 1 96 ? 3.376 -5.416 -5.898 1.00 93.75 96 LEU A O 1
ATOM 750 N N . ARG A 1 97 ? 3.499 -7.624 -6.216 1.00 88.06 97 ARG A N 1
ATOM 751 C CA . ARG A 1 97 ? 4.185 -7.502 -7.512 1.00 88.06 97 ARG A CA 1
ATOM 752 C C . ARG A 1 97 ? 3.346 -6.733 -8.548 1.00 88.06 97 ARG A C 1
ATOM 754 O O . ARG A 1 97 ? 3.910 -5.986 -9.354 1.00 88.06 97 ARG A O 1
ATOM 761 N N . TYR A 1 98 ? 2.014 -6.846 -8.489 1.00 89.88 98 TYR A N 1
ATOM 762 C CA . TYR A 1 98 ? 1.085 -6.193 -9.418 1.00 89.88 98 TYR A CA 1
ATOM 763 C C . TYR A 1 98 ? 0.442 -4.935 -8.821 1.00 89.88 98 TYR A C 1
ATOM 765 O O . TYR A 1 98 ? 0.332 -4.770 -7.606 1.00 89.88 98 TYR A O 1
ATOM 773 N N . ILE A 1 99 ? -0.048 -4.052 -9.698 1.00 92.88 99 ILE A N 1
ATOM 774 C CA . ILE A 1 99 ? -0.723 -2.807 -9.296 1.00 92.88 99 ILE A CA 1
ATOM 775 C C . ILE A 1 99 ? -1.953 -3.052 -8.408 1.00 92.88 99 ILE A C 1
ATOM 777 O O . ILE A 1 99 ? -2.236 -2.241 -7.532 1.00 92.88 99 ILE A O 1
ATOM 781 N N . ALA A 1 100 ? -2.659 -4.173 -8.589 1.00 92.81 100 ALA A N 1
ATOM 782 C CA . ALA A 1 100 ? -3.857 -4.480 -7.815 1.00 92.81 100 ALA A CA 1
ATOM 783 C C . ALA A 1 100 ? -3.561 -4.633 -6.310 1.00 92.81 100 ALA A C 1
ATOM 785 O O . ALA A 1 100 ? -4.236 -4.005 -5.498 1.00 92.81 100 ALA A O 1
ATOM 786 N N . GLY A 1 101 ? -2.510 -5.380 -5.943 1.00 95.31 101 GLY A N 1
ATOM 787 C CA . GLY A 1 101 ? -2.063 -5.494 -4.549 1.00 95.31 101 GLY A CA 1
ATOM 788 C C . GLY A 1 101 ? -1.538 -4.165 -4.001 1.00 95.31 101 GLY A C 1
ATOM 789 O O . GLY A 1 101 ? -1.933 -3.734 -2.921 1.00 95.31 101 GLY A O 1
ATOM 790 N N . LYS A 1 102 ? -0.729 -3.442 -4.788 1.00 96.62 102 LYS A N 1
ATOM 791 C CA . LYS A 1 102 ? -0.187 -2.125 -4.396 1.00 96.62 102 LYS A CA 1
ATOM 792 C C . LYS A 1 102 ? -1.287 -1.109 -4.083 1.00 96.62 102 LYS A C 1
ATOM 794 O O . LYS A 1 102 ? -1.197 -0.377 -3.101 1.00 96.62 102 LYS A O 1
ATOM 799 N N . LEU A 1 103 ? -2.355 -1.084 -4.882 1.00 97.06 103 LEU A N 1
ATOM 800 C CA . LEU A 1 103 ? -3.504 -0.210 -4.642 1.00 97.06 103 LEU A CA 1
ATOM 801 C C . LEU A 1 103 ? -4.237 -0.535 -3.338 1.00 97.06 103 LEU A C 1
ATOM 803 O O . LEU A 1 103 ? -4.729 0.395 -2.705 1.00 97.06 103 LEU A O 1
ATOM 807 N N . MET A 1 104 ? -4.306 -1.803 -2.920 1.00 98.00 104 MET A N 1
ATOM 808 C CA . MET A 1 104 ? -4.914 -2.171 -1.632 1.00 98.00 104 MET A CA 1
ATOM 809 C C . MET A 1 104 ? -4.168 -1.524 -0.462 1.00 98.00 104 MET A C 1
ATOM 811 O O . MET A 1 104 ? -4.798 -0.913 0.397 1.00 98.00 104 MET A O 1
ATOM 815 N N . VAL A 1 105 ? -2.833 -1.545 -0.489 1.00 98.25 105 VAL A N 1
ATOM 816 C CA . VAL A 1 105 ? -2.008 -0.890 0.539 1.00 98.25 105 VAL A CA 1
ATOM 817 C C . VAL A 1 105 ? -2.192 0.628 0.515 1.00 98.25 105 VAL A C 1
ATOM 819 O O . VAL A 1 105 ? -2.401 1.239 1.559 1.00 98.25 105 VAL A O 1
ATOM 822 N N . VAL A 1 106 ? -2.191 1.259 -0.667 1.00 98.31 106 VAL A N 1
ATOM 823 C CA . VAL A 1 106 ? -2.411 2.717 -0.771 1.00 98.31 106 VAL A CA 1
ATOM 824 C C . VAL A 1 106 ? -3.807 3.114 -0.276 1.00 98.31 106 VAL A C 1
ATOM 826 O O . VAL A 1 106 ? -3.951 4.138 0.390 1.00 98.31 106 VAL A O 1
ATOM 829 N N . ARG A 1 107 ? -4.840 2.303 -0.541 1.00 98.56 107 ARG A N 1
ATOM 830 C CA . ARG A 1 107 ? -6.191 2.512 0.007 1.00 98.56 107 ARG A CA 1
ATOM 831 C C . ARG A 1 107 ? -6.194 2.414 1.530 1.00 98.56 107 ARG A C 1
ATOM 833 O O . ARG A 1 107 ? -6.790 3.281 2.162 1.00 98.56 107 ARG A O 1
ATOM 840 N N . ALA A 1 108 ? -5.501 1.435 2.115 1.00 98.50 108 ALA A N 1
ATOM 841 C CA . ALA A 1 108 ? -5.385 1.334 3.569 1.00 98.50 108 ALA A CA 1
ATOM 842 C C . ALA A 1 108 ? -4.694 2.551 4.189 1.00 98.50 108 ALA A C 1
ATOM 844 O O . ALA A 1 108 ? -5.215 3.126 5.143 1.00 98.50 108 ALA A O 1
ATOM 845 N N . LEU A 1 109 ? -3.585 3.000 3.594 1.00 98.31 109 LEU A N 1
ATOM 846 C CA . LEU A 1 109 ? -2.861 4.194 4.032 1.00 98.31 109 LEU A CA 1
ATOM 847 C C . LEU A 1 109 ? -3.760 5.438 4.007 1.00 98.31 109 LEU A C 1
ATOM 849 O O . LEU A 1 109 ? -3.937 6.106 5.025 1.00 98.31 109 LEU A O 1
ATOM 853 N N . LEU A 1 110 ? -4.345 5.756 2.848 1.00 98.19 110 LEU A N 1
ATOM 854 C CA . LEU A 1 110 ? -5.106 6.997 2.671 1.00 98.19 110 LEU A CA 1
ATOM 855 C C . LEU A 1 110 ? -6.468 6.968 3.375 1.00 98.19 110 LEU A C 1
ATOM 857 O O . LEU A 1 110 ? -6.925 8.004 3.855 1.00 98.19 110 LEU A O 1
ATOM 861 N N . GLY A 1 111 ? -7.099 5.796 3.458 1.00 97.81 111 GLY A N 1
ATOM 862 C CA . GLY A 1 111 ? -8.388 5.594 4.118 1.00 97.81 111 GLY A CA 1
ATOM 863 C C . GLY A 1 111 ? -8.294 5.352 5.623 1.00 97.81 111 GLY A C 1
ATOM 864 O O . GLY A 1 111 ? -9.328 5.313 6.283 1.00 97.81 111 GLY A O 1
ATOM 865 N N . ARG A 1 112 ? -7.079 5.201 6.174 1.00 97.94 112 ARG A N 1
ATOM 866 C CA . ARG A 1 112 ? -6.838 4.770 7.565 1.00 97.94 112 ARG A CA 1
ATOM 867 C C . ARG A 1 112 ? -7.565 3.457 7.885 1.00 97.94 112 ARG A C 1
ATOM 869 O O . ARG A 1 112 ? -8.208 3.338 8.927 1.00 97.94 112 ARG A O 1
ATOM 876 N N . LEU A 1 113 ? -7.510 2.511 6.953 1.00 98.50 113 LEU A N 1
ATOM 877 C CA . LEU A 1 113 ? -8.151 1.200 7.076 1.00 98.50 113 LEU A CA 1
ATOM 878 C C . LEU A 1 113 ? -7.238 0.232 7.840 1.00 98.50 113 LEU A C 1
ATOM 880 O O . LEU A 1 113 ? -6.027 0.449 7.921 1.00 98.50 113 LEU A O 1
ATOM 884 N N . ASP A 1 114 ? -7.835 -0.822 8.387 1.00 98.50 114 ASP A N 1
ATOM 885 C CA . ASP A 1 114 ? -7.125 -1.965 8.964 1.00 98.50 114 ASP A CA 1
ATOM 886 C C . ASP A 1 114 ? -6.796 -2.958 7.839 1.00 98.50 114 ASP A C 1
ATOM 888 O O . ASP A 1 114 ? -7.710 -3.545 7.256 1.00 98.50 114 ASP A O 1
ATOM 892 N N . LEU A 1 115 ? -5.516 -3.057 7.469 1.00 97.19 115 LEU A N 1
ATOM 893 C CA . LEU A 1 115 ? -5.027 -3.921 6.388 1.00 97.19 115 LEU A CA 1
ATOM 894 C C . LEU A 1 115 ? -4.839 -5.375 6.838 1.00 97.19 115 LEU A C 1
ATOM 896 O O . LEU A 1 115 ? -4.358 -5.586 7.976 1.00 97.19 115 LEU A O 1
#

Sequence (115 aa):
MTIFPDTLCVNGTVHRIKRLVQEGAQVCPPGIESDLIDFLTQWYGPENTITVHTSGSTGPPKAIFLKKTFVAQSAMRTLEFFELKPGQRILLCLPLRYIAGKLMVVRALLGRLDL

Foldseek 3Di:
DDLDAQWFAEPNDIDGLVCLLVVVCPDDDPDQSNLLSVLSVQLPDPDQWDWAWDPCPPDDTDIDTHGSVVLLVVLVVVCVVVVQAAAAEDDLPDHSNHSVSSSVRSNRRVRNYHD